Protein AF-A0A3S4KJF0-F1 (afdb_monomer_lite)

Organism: Klebsiella pneumoniae (NCBI:txid573)

Structure (mmCIF, N/CA/C/O backbone):
data_AF-A0A3S4KJF0-F1
#
_entry.id   AF-A0A3S4KJF0-F1
#
loop_
_atom_site.group_PDB
_atom_site.id
_atom_site.type_symbol
_atom_site.label_atom_id
_atom_site.label_alt_id
_atom_site.label_comp_id
_atom_site.label_asym_id
_atom_site.label_entity_id
_atom_site.label_seq_id
_atom_site.pdbx_PDB_ins_code
_atom_site.Cartn_x
_atom_site.Cartn_y
_atom_site.Cartn_z
_atom_site.occupancy
_atom_site.B_iso_or_equiv
_atom_site.auth_seq_id
_atom_site.auth_comp_id
_atom_site.auth_asym_id
_atom_site.auth_atom_id
_atom_site.pdbx_PDB_model_num
ATOM 1 N N . MET A 1 1 ? 5.222 -6.345 22.358 1.00 68.81 1 MET A N 1
ATOM 2 C CA . MET A 1 1 ? 5.475 -7.021 21.068 1.00 68.81 1 MET A CA 1
ATOM 3 C C . MET A 1 1 ? 4.613 -6.326 20.021 1.00 68.81 1 MET A C 1
ATOM 5 O O . MET A 1 1 ? 3.417 -6.226 20.260 1.00 68.81 1 MET A O 1
ATOM 9 N N . SER A 1 2 ? 5.181 -5.780 18.944 1.00 81.88 2 SER A N 1
ATOM 10 C CA . SER A 1 2 ? 4.422 -5.149 17.851 1.00 81.88 2 SER A CA 1
ATOM 11 C C . SER A 1 2 ? 4.338 -6.100 16.656 1.00 81.88 2 SER A C 1
ATOM 13 O O . SER A 1 2 ? 5.334 -6.716 16.283 1.00 81.88 2 SER A O 1
ATOM 15 N N . LEU A 1 3 ? 3.148 -6.242 16.071 1.00 88.12 3 LEU A N 1
ATOM 16 C CA . LEU A 1 3 ? 2.920 -7.054 14.875 1.00 88.12 3 LEU A CA 1
ATOM 17 C C . LEU A 1 3 ? 2.858 -6.140 13.648 1.00 88.12 3 LEU A C 1
ATOM 19 O O . LEU A 1 3 ? 2.168 -5.127 13.673 1.00 88.12 3 LEU A O 1
ATOM 23 N N . SER A 1 4 ? 3.563 -6.511 12.578 1.00 89.75 4 SER A N 1
ATOM 24 C CA . SER A 1 4 ? 3.499 -5.842 11.271 1.00 89.75 4 SER A CA 1
ATOM 25 C C . SER A 1 4 ? 2.921 -6.818 10.240 1.00 89.75 4 SER A C 1
ATOM 27 O O . SER A 1 4 ? 3.677 -7.606 9.671 1.00 89.75 4 SER A O 1
ATOM 29 N N . PRO A 1 5 ? 1.589 -6.856 10.052 1.00 91.94 5 PRO A N 1
ATOM 30 C CA . PRO A 1 5 ? 0.954 -7.800 9.138 1.00 91.94 5 PRO A CA 1
ATOM 31 C C . PRO A 1 5 ? 1.299 -7.487 7.675 1.00 91.94 5 PRO A C 1
ATOM 33 O O . PRO A 1 5 ? 1.359 -6.324 7.278 1.00 91.94 5 PRO A O 1
ATOM 36 N N . TYR A 1 6 ? 1.483 -8.534 6.866 1.00 94.75 6 TYR A N 1
ATOM 37 C CA . TYR A 1 6 ? 1.687 -8.418 5.421 1.00 94.75 6 TYR A CA 1
ATOM 38 C C . TYR A 1 6 ? 0.389 -8.762 4.688 1.00 94.75 6 TYR A C 1
ATOM 40 O O . TYR A 1 6 ? -0.113 -9.880 4.801 1.00 94.75 6 TYR A O 1
ATOM 48 N N . LEU A 1 7 ? -0.161 -7.796 3.954 1.00 95.12 7 LEU A N 1
ATOM 49 C CA . LEU A 1 7 ? -1.418 -7.932 3.220 1.00 95.12 7 LEU A CA 1
ATOM 50 C C . LEU A 1 7 ? -1.141 -7.865 1.716 1.00 95.12 7 LEU A C 1
ATOM 52 O O . LEU A 1 7 ? -0.470 -6.944 1.253 1.00 95.12 7 LEU A O 1
ATOM 56 N N . ALA A 1 8 ? -1.678 -8.821 0.960 1.00 96.19 8 ALA A N 1
ATOM 57 C CA . ALA A 1 8 ? -1.592 -8.854 -0.495 1.00 96.19 8 ALA A CA 1
ATOM 58 C C . ALA A 1 8 ? -2.968 -8.585 -1.113 1.00 96.19 8 ALA A C 1
ATOM 60 O O . ALA A 1 8 ? -3.984 -9.091 -0.639 1.00 96.19 8 ALA A O 1
ATO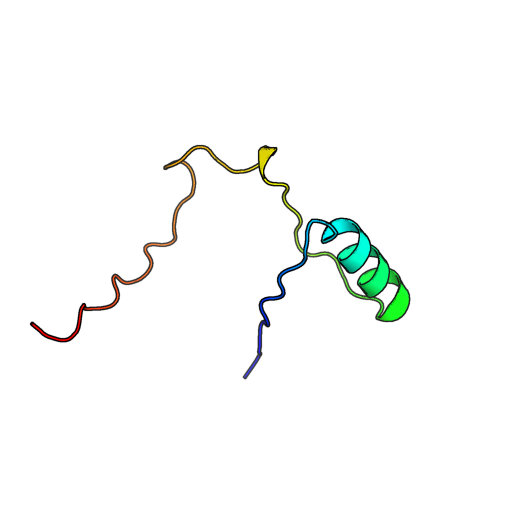M 61 N N . PHE A 1 9 ? -2.983 -7.812 -2.195 1.00 96.44 9 PHE A N 1
ATOM 62 C CA . PHE A 1 9 ? -4.190 -7.421 -2.915 1.00 96.44 9 PHE A CA 1
ATOM 63 C C . PHE A 1 9 ? -4.032 -7.713 -4.410 1.00 96.44 9 PHE A C 1
ATOM 65 O O . PHE A 1 9 ? -2.917 -7.735 -4.935 1.00 96.44 9 PHE A O 1
ATOM 72 N N . ALA A 1 10 ? -5.147 -7.895 -5.117 1.00 97.19 10 ALA A N 1
ATOM 73 C CA . ALA A 1 10 ? -5.171 -8.201 -6.547 1.00 97.19 10 ALA A CA 1
ATOM 74 C C . ALA A 1 10 ? -5.057 -6.924 -7.405 1.00 97.19 10 ALA A C 1
ATOM 76 O O . ALA A 1 10 ? -5.929 -6.614 -8.210 1.00 97.19 10 ALA A O 1
ATOM 77 N N . GLY A 1 11 ? -3.985 -6.151 -7.200 1.00 96.06 11 GLY A N 1
ATOM 78 C CA . GLY A 1 11 ? -3.697 -4.924 -7.957 1.00 96.06 11 GLY A CA 1
ATOM 79 C C . GLY A 1 11 ? -4.353 -3.644 -7.421 1.00 96.06 11 GLY A C 1
ATOM 80 O O . GLY A 1 11 ? -4.010 -2.555 -7.870 1.00 96.06 11 GLY A O 1
ATOM 81 N N . ASN A 1 12 ? -5.218 -3.736 -6.411 1.00 97.19 12 ASN A N 1
ATOM 82 C CA . ASN A 1 12 ? -5.952 -2.609 -5.822 1.00 97.19 12 ASN A CA 1
ATOM 83 C C . ASN A 1 12 ? -5.329 -2.062 -4.516 1.00 97.19 12 ASN A C 1
ATOM 85 O O . ASN A 1 12 ? -6.026 -1.514 -3.661 1.00 97.19 12 ASN A O 1
ATOM 89 N N . CYS A 1 13 ? -4.004 -2.172 -4.343 1.00 97.19 13 CYS A N 1
ATOM 90 C CA . CYS A 1 13 ? -3.312 -1.694 -3.135 1.00 97.19 13 CYS A CA 1
ATOM 91 C C . CYS A 1 13 ? -3.514 -0.189 -2.879 1.00 97.19 13 CYS A C 1
ATOM 93 O O . CYS A 1 13 ? -3.632 0.234 -1.732 1.00 97.19 13 CYS A O 1
ATOM 95 N N . ALA A 1 14 ? -3.545 0.631 -3.935 1.00 96.94 14 ALA A N 1
ATOM 96 C CA . ALA A 1 14 ? -3.694 2.081 -3.798 1.00 96.94 14 ALA A CA 1
ATOM 97 C C . ALA A 1 14 ? -5.068 2.474 -3.226 1.00 96.94 14 ALA A C 1
ATOM 99 O O . ALA A 1 14 ? -5.143 3.341 -2.357 1.00 96.94 14 ALA A O 1
ATOM 100 N N . GLU A 1 15 ? -6.133 1.808 -3.675 1.00 98.25 15 GLU A N 1
ATOM 101 C CA . GLU A 1 15 ? -7.491 2.010 -3.163 1.00 98.25 15 GLU A CA 1
ATOM 102 C C . GLU A 1 15 ? -7.611 1.532 -1.715 1.00 98.25 15 GLU A C 1
ATOM 104 O O . GLU A 1 15 ? -8.179 2.238 -0.884 1.00 98.25 15 GLU A O 1
ATOM 109 N N . ALA A 1 16 ? -7.011 0.384 -1.382 1.00 98.19 16 ALA A N 1
ATOM 110 C CA . ALA A 1 16 ? -6.992 -0.127 -0.013 1.00 98.19 16 ALA A CA 1
ATOM 111 C C . ALA A 1 16 ? -6.319 0.859 0.958 1.00 98.19 16 ALA A C 1
ATOM 113 O O . ALA A 1 16 ? -6.879 1.170 2.008 1.00 98.19 16 ALA A O 1
ATOM 114 N N . ILE A 1 17 ? -5.160 1.419 0.587 1.00 97.69 17 ILE A N 1
ATOM 115 C CA . ILE A 1 17 ? -4.490 2.465 1.378 1.00 97.69 17 ILE A CA 1
ATOM 116 C C . ILE A 1 17 ? -5.422 3.666 1.578 1.00 97.69 17 ILE A C 1
ATOM 118 O O . ILE A 1 17 ? -5.586 4.129 2.705 1.00 97.69 17 ILE A O 1
ATOM 122 N N . ALA A 1 18 ? -6.054 4.164 0.509 1.00 98.31 18 ALA A N 1
ATOM 123 C CA . ALA A 1 18 ? -6.968 5.303 0.598 1.00 98.31 18 ALA A CA 1
ATOM 124 C C . ALA A 1 18 ? -8.147 5.022 1.544 1.00 98.31 18 ALA A C 1
ATOM 126 O O . ALA A 1 18 ? -8.449 5.846 2.409 1.00 98.31 18 ALA A O 1
ATOM 127 N N . PHE A 1 19 ? -8.751 3.839 1.436 1.00 98.44 19 PHE A N 1
ATOM 128 C CA . PHE A 1 19 ? -9.827 3.396 2.315 1.00 98.44 19 PHE A CA 1
ATOM 129 C C . PHE A 1 19 ? -9.386 3.348 3.783 1.00 98.44 19 PHE A C 1
ATOM 131 O O . PHE A 1 19 ? -10.096 3.861 4.647 1.00 98.44 19 PHE A O 1
ATOM 138 N N . TYR A 1 20 ? -8.210 2.793 4.089 1.00 97.75 20 TYR A N 1
ATOM 139 C CA . TYR A 1 20 ? -7.725 2.718 5.472 1.00 97.75 20 TYR A CA 1
ATOM 140 C C . TYR A 1 20 ? -7.367 4.087 6.056 1.00 97.75 20 TYR A C 1
ATOM 142 O O . TYR A 1 20 ? -7.662 4.337 7.223 1.00 97.75 20 TYR A O 1
ATOM 150 N N . GLN A 1 21 ? -6.805 5.002 5.261 1.00 98.06 21 GLN A N 1
ATOM 151 C CA . GLN A 1 21 ? -6.595 6.383 5.711 1.00 98.06 21 GLN A CA 1
ATOM 152 C C . GLN A 1 21 ? -7.929 7.049 6.076 1.00 98.06 21 GLN A C 1
ATOM 154 O O . GLN A 1 21 ? -8.036 7.669 7.128 1.00 98.06 21 GLN A O 1
ATOM 159 N N . GLN A 1 22 ? -8.962 6.884 5.243 1.00 98.44 22 GLN A N 1
ATOM 160 C CA . GLN A 1 22 ? -10.273 7.497 5.481 1.00 98.44 22 GLN A CA 1
ATOM 161 C C . GLN A 1 22 ? -11.035 6.871 6.652 1.00 98.44 22 GLN A C 1
ATOM 163 O O . GLN A 1 22 ? -11.643 7.587 7.441 1.00 98.44 22 GLN A O 1
ATOM 168 N N . THR A 1 23 ? -11.035 5.543 6.755 1.00 98.50 23 THR A N 1
ATOM 169 C CA . THR A 1 23 ? -11.879 4.822 7.722 1.00 98.50 23 THR A CA 1
ATOM 170 C C . THR A 1 23 ? -11.232 4.664 9.087 1.00 98.50 23 THR A C 1
ATOM 172 O O . THR A 1 23 ? -11.935 4.673 10.095 1.00 98.50 23 THR A O 1
ATOM 175 N N . LEU A 1 24 ? -9.907 4.522 9.131 1.00 97.75 24 LEU A N 1
ATOM 176 C CA . LEU A 1 24 ? -9.161 4.276 10.364 1.00 97.75 24 LEU A CA 1
ATOM 177 C C . LEU A 1 24 ? -8.334 5.487 10.804 1.00 97.75 24 LEU A C 1
ATOM 179 O O . LEU A 1 24 ? -7.719 5.435 11.865 1.00 97.75 24 LEU A O 1
ATOM 183 N N . GLY A 1 25 ? -8.274 6.552 9.997 1.00 97.50 25 GLY A N 1
ATOM 184 C CA . GLY A 1 25 ? -7.342 7.656 10.232 1.00 97.50 25 GLY A CA 1
ATOM 185 C C . GLY A 1 25 ? -5.880 7.216 10.122 1.00 97.50 25 GLY A C 1
ATOM 186 O O . GLY A 1 25 ? -5.023 7.777 10.798 1.00 97.50 25 GLY A O 1
ATOM 187 N N . ALA A 1 26 ? -5.600 6.169 9.336 1.00 96.50 26 ALA A N 1
ATOM 188 C CA . ALA A 1 26 ? -4.252 5.630 9.196 1.00 96.50 26 ALA A CA 1
ATOM 189 C C . ALA A 1 26 ? -3.298 6.652 8.557 1.00 96.50 26 ALA A C 1
ATOM 191 O O . ALA A 1 26 ? -3.688 7.412 7.673 1.00 96.50 26 ALA A O 1
ATOM 192 N N . GLU A 1 27 ? -2.030 6.618 8.962 1.00 97.19 27 GLU A N 1
ATOM 193 C CA . GLU A 1 27 ? -0.965 7.428 8.371 1.00 97.19 27 GLU A CA 1
ATOM 194 C C . GLU A 1 27 ? -0.206 6.623 7.307 1.00 97.19 27 GLU A C 1
ATOM 196 O O . GLU A 1 27 ? 0.245 5.499 7.551 1.00 97.19 27 GLU A O 1
ATOM 201 N N . LEU A 1 28 ? -0.050 7.192 6.108 1.00 95.88 28 LEU A N 1
ATOM 202 C CA . LEU A 1 28 ? 0.752 6.581 5.053 1.00 95.88 28 LEU A CA 1
ATOM 203 C C . LEU A 1 28 ? 2.241 6.862 5.276 1.00 95.88 28 LEU A C 1
ATOM 205 O O . LEU A 1 28 ? 2.747 7.915 4.902 1.00 95.88 28 LEU A O 1
ATOM 209 N N . MET A 1 29 ? 2.952 5.874 5.814 1.00 96.06 29 MET A N 1
ATOM 210 C CA . MET A 1 29 ? 4.392 5.988 6.075 1.00 96.06 29 MET A CA 1
ATOM 211 C C . MET A 1 29 ? 5.244 5.901 4.802 1.00 96.06 29 MET A C 1
ATOM 213 O O . MET A 1 29 ? 6.243 6.601 4.662 1.00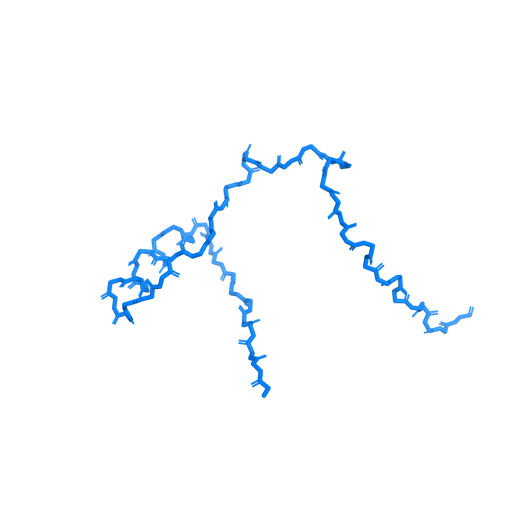 96.06 29 MET A O 1
ATOM 217 N N . PHE A 1 30 ? 4.887 5.001 3.882 1.00 93.44 30 PHE A N 1
ATOM 218 C CA . PHE A 1 30 ? 5.645 4.761 2.656 1.00 93.44 30 PHE A CA 1
ATOM 219 C C . PHE A 1 30 ? 4.768 4.103 1.587 1.00 93.44 30 PHE A C 1
ATOM 221 O O . PHE A 1 30 ? 3.941 3.243 1.895 1.00 93.44 30 PHE A O 1
ATOM 228 N N . LYS A 1 31 ? 4.973 4.476 0.320 1.00 94.50 31 LYS A N 1
ATOM 229 C CA . LYS A 1 31 ? 4.336 3.851 -0.843 1.00 94.50 31 LYS A CA 1
ATOM 230 C C . LYS A 1 31 ? 5.326 3.812 -1.996 1.00 94.50 31 LYS A C 1
ATOM 232 O O . LYS A 1 31 ? 5.982 4.808 -2.269 1.00 94.50 31 LYS A O 1
ATOM 237 N N . MET A 1 32 ? 5.373 2.683 -2.689 1.00 93.69 32 MET A N 1
ATOM 238 C CA . MET A 1 32 ? 6.195 2.488 -3.875 1.00 93.69 32 MET A CA 1
ATOM 239 C C . MET A 1 32 ? 5.434 1.620 -4.872 1.00 93.69 32 MET A C 1
ATOM 241 O O . MET A 1 32 ? 4.772 0.655 -4.485 1.00 93.69 32 MET A O 1
ATOM 245 N N . THR A 1 33 ? 5.509 1.968 -6.147 1.00 94.69 33 THR A N 1
ATOM 246 C CA . THR A 1 33 ? 5.008 1.154 -7.253 1.00 94.69 33 THR A CA 1
ATOM 247 C C . THR A 1 33 ? 6.107 0.239 -7.783 1.00 94.69 33 THR A C 1
ATOM 249 O O . THR A 1 33 ? 7.295 0.468 -7.573 1.00 94.69 33 THR A O 1
ATOM 252 N N . PHE A 1 34 ? 5.720 -0.798 -8.524 1.00 90.50 34 PHE A N 1
ATOM 253 C CA . PHE A 1 34 ? 6.690 -1.711 -9.131 1.00 90.50 34 PHE A CA 1
ATOM 254 C C . PHE A 1 34 ? 7.666 -0.995 -10.084 1.00 90.50 34 PHE A C 1
ATOM 256 O O . PHE A 1 34 ? 8.838 -1.347 -10.133 1.00 90.50 34 PHE A O 1
ATOM 263 N N . GLY A 1 35 ? 7.210 0.042 -10.797 1.00 92.69 35 GLY A N 1
ATOM 264 C CA . GLY A 1 35 ? 8.052 0.824 -11.711 1.00 92.69 35 GLY A CA 1
ATOM 265 C C . GLY A 1 35 ? 9.073 1.730 -11.017 1.00 92.69 35 GLY A C 1
ATOM 266 O O . GLY A 1 35 ? 10.034 2.150 -11.650 1.00 92.69 35 GLY A O 1
ATOM 267 N N . GLU A 1 36 ? 8.889 2.014 -9.727 1.00 92.00 36 GLU A N 1
ATOM 268 C CA . GLU A 1 36 ? 9.832 2.801 -8.924 1.00 92.00 36 GLU A CA 1
ATOM 269 C C . GLU A 1 36 ? 10.906 1.919 -8.270 1.00 92.00 36 GLU A C 1
ATOM 271 O O . GLU A 1 36 ? 11.837 2.454 -7.669 1.00 92.00 36 GLU A O 1
ATOM 276 N N . MET A 1 37 ? 10.791 0.585 -8.375 1.00 88.50 37 MET A N 1
ATOM 277 C CA . MET A 1 37 ? 11.703 -0.371 -7.742 1.00 88.50 37 MET A CA 1
ATOM 278 C C . MET A 1 37 ? 13.161 -0.088 -8.148 1.00 88.50 37 MET A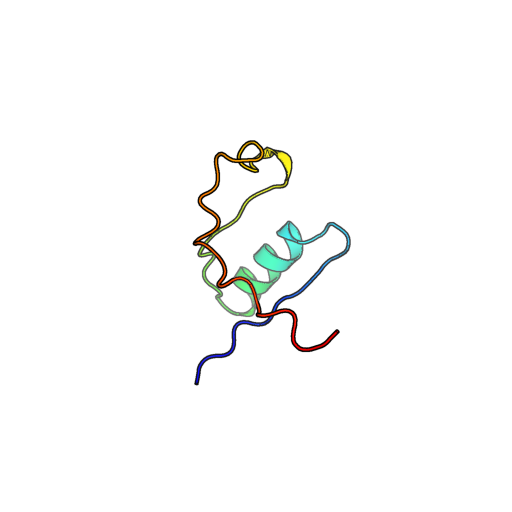 C 1
ATOM 280 O O . MET A 1 37 ? 13.438 0.085 -9.339 1.00 88.50 37 MET A O 1
ATOM 284 N N . PRO A 1 38 ? 14.117 -0.050 -7.194 1.00 86.06 38 PRO A N 1
ATOM 285 C CA . PRO A 1 38 ? 15.521 0.129 -7.532 1.00 86.06 38 PRO A CA 1
ATOM 286 C C . PRO A 1 38 ? 15.998 -0.992 -8.465 1.00 86.06 38 PRO A C 1
ATOM 288 O O . PRO A 1 38 ? 15.496 -2.118 -8.379 1.00 86.06 38 PRO A O 1
ATOM 291 N N . PRO A 1 39 ? 17.003 -0.724 -9.319 1.00 82.25 39 PRO A N 1
ATOM 292 C CA . PRO A 1 39 ? 17.575 -1.765 -10.152 1.00 82.25 39 PRO A CA 1
ATOM 293 C C . PRO A 1 39 ? 18.086 -2.926 -9.286 1.00 82.25 39 PRO A C 1
ATOM 295 O O . PRO A 1 39 ? 18.528 -2.704 -8.149 1.00 82.25 39 PRO A O 1
ATOM 298 N N . PRO A 1 40 ? 18.040 -4.167 -9.800 1.00 74.06 40 PRO A N 1
ATOM 299 C CA . PRO A 1 40 ? 18.532 -5.329 -9.073 1.00 74.06 40 PRO A CA 1
ATOM 300 C C . PRO A 1 40 ? 19.990 -5.091 -8.650 1.00 74.06 40 PRO A C 1
ATOM 302 O O . PRO A 1 40 ? 20.863 -4.879 -9.486 1.00 74.06 40 PRO A O 1
ATOM 305 N N . GLY A 1 41 ? 20.233 -5.064 -7.335 1.00 68.44 41 GLY A N 1
ATOM 306 C CA . GLY A 1 41 ? 21.546 -4.793 -6.729 1.00 68.44 41 GLY A CA 1
ATOM 307 C C . GLY A 1 41 ? 21.772 -3.368 -6.201 1.00 68.44 41 GLY A C 1
ATOM 308 O O . GLY A 1 41 ? 22.727 -3.158 -5.460 1.00 68.44 41 GLY A O 1
ATOM 309 N N . ALA A 1 42 ? 20.899 -2.401 -6.507 1.00 64.12 42 ALA A N 1
ATOM 310 C CA . ALA A 1 42 ? 20.988 -1.040 -5.955 1.00 64.12 42 ALA A CA 1
ATOM 311 C C . ALA A 1 42 ? 20.295 -0.884 -4.590 1.00 64.12 42 ALA A C 1
ATOM 313 O O . ALA A 1 42 ? 20.564 0.063 -3.853 1.00 64.12 42 ALA A O 1
ATOM 314 N N . GLY A 1 43 ? 19.422 -1.826 -4.231 1.00 54.28 43 GLY A N 1
ATOM 315 C CA . GLY A 1 43 ? 18.906 -1.940 -2.876 1.00 54.28 43 GLY A CA 1
ATOM 316 C C . GLY A 1 43 ? 19.927 -2.648 -2.002 1.00 54.28 43 GLY A C 1
ATOM 317 O O . GLY A 1 43 ? 20.254 -3.810 -2.250 1.00 54.28 43 GLY A O 1
ATOM 318 N N . SER A 1 44 ? 20.386 -1.988 -0.939 1.00 54.78 44 SER A N 1
ATOM 319 C CA . SER A 1 44 ? 20.878 -2.707 0.225 1.00 54.78 44 SER A CA 1
ATOM 320 C C . SER A 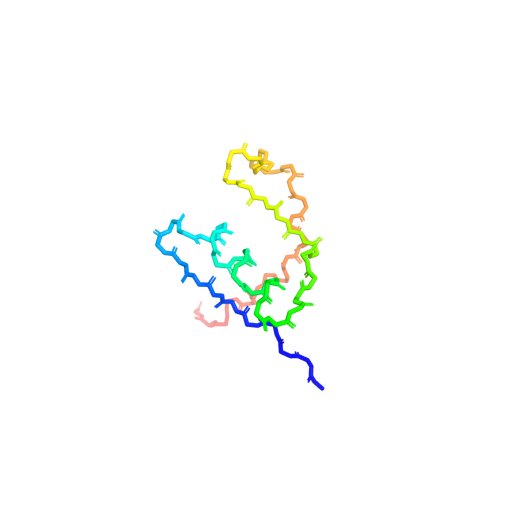1 44 ? 19.713 -3.549 0.744 1.00 54.78 44 SER A C 1
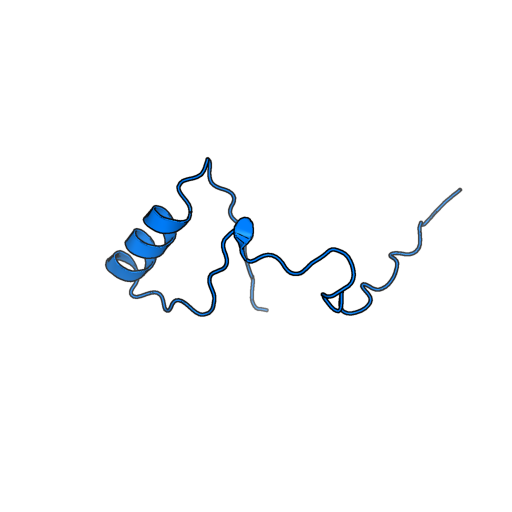ATOM 322 O O . SER A 1 44 ? 18.932 -3.136 1.599 1.00 54.78 44 SER A O 1
ATOM 324 N N . VAL A 1 45 ? 19.602 -4.783 0.243 1.00 55.19 45 VAL A N 1
ATOM 325 C CA . VAL A 1 45 ? 19.207 -5.886 1.107 1.00 55.19 45 VAL A CA 1
ATOM 326 C C . VAL A 1 45 ? 20.116 -5.696 2.308 1.00 55.19 45 VAL A C 1
ATOM 328 O O . VAL A 1 45 ? 21.318 -5.956 2.231 1.00 55.19 45 VAL A O 1
ATOM 331 N N . ARG A 1 46 ? 19.580 -5.116 3.396 1.00 52.78 46 ARG A N 1
ATOM 332 C CA . ARG A 1 46 ? 20.116 -5.349 4.734 1.00 52.78 46 ARG A CA 1
ATOM 333 C C . ARG A 1 46 ? 20.372 -6.828 4.706 1.00 52.78 46 ARG A C 1
ATOM 335 O O . ARG A 1 46 ? 19.382 -7.540 4.586 1.00 52.78 46 ARG A O 1
ATOM 342 N N . ARG A 1 47 ? 21.655 -7.214 4.649 1.00 52.16 47 ARG A N 1
ATOM 343 C CA . ARG A 1 47 ? 22.133 -8.589 4.585 1.00 52.16 47 ARG A CA 1
ATOM 344 C C . ARG A 1 47 ? 21.185 -9.369 5.465 1.00 52.16 47 ARG A C 1
ATOM 346 O O . ARG A 1 47 ? 21.288 -9.268 6.688 1.00 52.16 47 ARG A O 1
ATOM 353 N N . LEU A 1 48 ? 20.183 -10.000 4.851 1.00 53.75 48 LEU A N 1
ATOM 354 C CA . LEU A 1 48 ? 19.318 -10.866 5.611 1.00 53.75 48 LEU A CA 1
ATOM 355 C C . LEU A 1 48 ? 20.331 -11.869 6.147 1.00 53.75 48 LEU A C 1
ATOM 357 O O . LEU A 1 48 ? 21.211 -12.277 5.370 1.00 53.75 48 LEU A O 1
ATOM 361 N N . PRO A 1 49 ? 20.354 -12.151 7.460 1.00 49.44 49 PRO A N 1
ATOM 362 C CA . PRO A 1 49 ? 21.138 -13.285 7.900 1.00 49.44 49 PRO A CA 1
ATOM 363 C C . PRO A 1 49 ? 20.738 -14.413 6.954 1.00 49.44 49 PRO A C 1
ATOM 365 O O . PRO A 1 49 ? 19.543 -14.646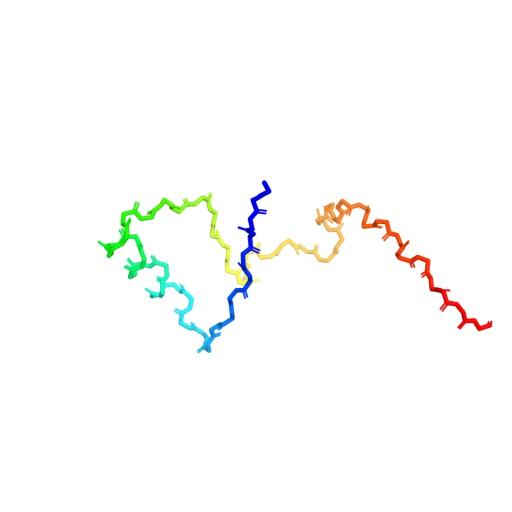 6.755 1.00 49.44 49 PRO A O 1
ATOM 368 N N . VAL A 1 50 ? 21.721 -14.977 6.244 1.00 57.34 50 VAL A N 1
ATOM 369 C CA . VAL A 1 50 ? 21.476 -16.204 5.502 1.00 57.34 50 VAL A CA 1
ATOM 370 C C . VAL A 1 50 ? 20.903 -17.122 6.570 1.00 57.34 50 VAL A C 1
ATOM 372 O O . VAL A 1 50 ? 21.543 -17.330 7.605 1.00 57.34 50 VAL A O 1
ATOM 375 N N . TRP A 1 51 ? 19.629 -17.489 6.438 1.00 52.97 51 TRP A N 1
ATOM 376 C CA . TRP A 1 51 ? 19.077 -18.494 7.325 1.00 52.97 51 TRP A CA 1
ATOM 377 C C . TRP A 1 51 ? 20.003 -19.690 7.136 1.00 52.97 51 TRP A C 1
ATOM 379 O O . TRP A 1 51 ? 20.237 -20.050 5.977 1.00 52.97 51 TRP A O 1
ATOM 389 N N . PRO A 1 52 ? 20.647 -20.209 8.197 1.00 52.78 52 PRO A N 1
ATOM 390 C CA . PRO A 1 52 ? 21.401 -21.434 8.038 1.00 52.78 52 PRO A CA 1
ATOM 391 C C . PRO A 1 52 ? 20.424 -22.432 7.427 1.00 52.78 52 PRO A C 1
ATOM 393 O O . PRO A 1 52 ? 19.317 -22.615 7.933 1.00 52.78 52 PRO A O 1
ATOM 396 N N . GLU A 1 53 ? 20.782 -22.973 6.268 1.00 59.34 53 GLU A N 1
ATOM 397 C CA . GLU A 1 53 ? 20.071 -24.108 5.705 1.00 59.34 53 GLU A CA 1
ATOM 398 C C . GLU A 1 53 ? 20.361 -25.270 6.656 1.00 59.34 53 GLU A C 1
ATOM 400 O O . GLU A 1 53 ? 21.362 -25.975 6.535 1.00 59.34 53 GLU A O 1
ATOM 405 N N . ASP A 1 54 ? 19.548 -25.366 7.707 1.00 53.16 54 ASP A N 1
ATOM 406 C CA . ASP A 1 54 ? 19.555 -26.473 8.644 1.00 53.16 54 ASP A CA 1
ATOM 407 C C . ASP A 1 54 ? 19.183 -27.746 7.873 1.00 53.16 54 ASP A C 1
ATOM 409 O O . ASP A 1 54 ? 18.010 -28.034 7.640 1.00 53.16 54 ASP A O 1
ATOM 413 N N . GLY A 1 55 ? 20.208 -28.525 7.525 1.00 54.09 55 GLY A N 1
ATOM 414 C CA . GLY A 1 55 ? 20.113 -29.979 7.427 1.00 54.09 55 GLY A CA 1
ATOM 415 C C . GLY A 1 55 ? 20.173 -30.569 6.019 1.00 54.09 55 GLY A C 1
ATOM 416 O O . GLY A 1 55 ? 19.168 -30.625 5.313 1.00 54.09 55 GLY A O 1
ATOM 417 N N . GLY A 1 56 ? 21.342 -31.134 5.698 1.00 38.94 56 GLY A N 1
ATOM 418 C CA . GLY A 1 56 ? 21.600 -32.047 4.582 1.00 38.94 56 GLY A CA 1
ATOM 419 C C . GLY A 1 56 ? 23.053 -32.489 4.551 1.00 38.94 56 GLY A C 1
ATOM 420 O O . GLY A 1 56 ? 23.827 -31.834 3.826 1.00 38.94 56 GLY A O 1
#

Sequence (56 aa):
MSLSPYLAFAGNCAEAIAFYQQTLGAELMFKMTFGEMPPPGAGSVRRLPVWPEDGG

Foldseek 3Di:
DDDDDDDDDPPCVVVVVVVCCVPVVDDDPDDDDPVRDDDVPPDPPVPPPPPPPPDD

pLDDT: mean 82.29, std 18.67, range [38.94, 98.5]

Radius of gyration: 16.36 Å; chains: 1; bounding box: 34×40×33 Å

InterPro domains:
  IPR029068 Glyoxalase/Bleomycin resistance protein/Dihydroxybiphenyl dioxygenase [G3DSA:3.10.180.10] (1-49)
  IPR029068 Glyoxalase/Bleomycin resistance protein/Dihydroxybiphenyl dioxygenase [SSF54593] (1-46)

Secondary structure (DSSP, 8-state):
---------SS-HHHHHHHHHHHH---------GGGPPPTTTS-------------